Protein AF-A0A7C5TQU9-F1 (afdb_monomer)

Radius of gyration: 17.27 Å; Cα contacts (8 Å, |Δi|>4): 39; chains: 1; bounding box: 34×18×48 Å

Secondary structure (DSSP, 8-state):
--HHHHHHHHHHHHHHHHHHHHH-SS----S-------B-TTS-B--EESSGGG-EEHHHHIIIIIS-GGGT-

Foldseek 3Di:
DDPVVVVVVVVVLVVQVVVCCVPPVPDPDRHDDDDDQDADPVRHGDQWDDDDPPIDGPVCCCQPPPDDPVVND

Mean predicted aligned error: 9.16 Å

pLDDT: mean 80.05, std 10.48, range [55.12, 92.88]

Sequence (73 aa):
MNPRDLLRFAERVRLASEAARVEDPGGGTFGIEVELNVLDGELRPVRRVGFGPERRSFADHLLEERLPAWARD

Solvent-accessible surface area (backbone atoms only — not comparable to full-atom values): 4754 Å² total; per-residue (Å²): 134,59,73,68,57,54,52,53,49,53,51,49,52,51,52,47,46,53,50,36,61,72,76,38,79,82,61,88,81,64,78,84,86,82,87,80,90,51,59,45,98,83,73,42,76,55,63,60,41,78,62,78,95,68,50,40,53,32,65,59,50,39,60,76,71,64,52,58,77,89,74,70,118

Structure (mmCIF, N/CA/C/O backbone):
data_AF-A0A7C5TQU9-F1
#
_entry.id   AF-A0A7C5TQU9-F1
#
loop_
_atom_site.group_PDB
_atom_site.id
_atom_site.type_symbol
_atom_site.label_atom_id
_atom_site.label_alt_id
_atom_site.label_comp_id
_atom_site.label_asym_id
_atom_site.label_entity_id
_atom_site.label_seq_id
_atom_site.pdbx_PDB_ins_code
_atom_site.Cartn_x
_atom_site.Cartn_y
_atom_site.Cartn_z
_atom_site.occupancy
_atom_site.B_iso_or_equiv
_atom_site.auth_seq_id
_atom_site.auth_comp_id
_atom_site.auth_asym_id
_atom_site.auth_atom_id
_atom_site.pdbx_PDB_model_num
ATOM 1 N N . MET A 1 1 ? -17.432 -1.760 -16.230 1.00 62.41 1 MET A N 1
ATOM 2 C CA . MET A 1 1 ? -16.225 -1.580 -17.067 1.00 62.41 1 MET A CA 1
ATOM 3 C C . MET A 1 1 ? -16.280 -2.597 -18.199 1.00 62.41 1 MET A C 1
ATOM 5 O O . MET A 1 1 ? -16.616 -3.742 -17.919 1.00 62.41 1 MET A O 1
ATOM 9 N N . ASN A 1 2 ? -16.056 -2.200 -19.455 1.00 90.44 2 ASN A N 1
ATOM 10 C CA . ASN A 1 2 ? -16.074 -3.133 -20.588 1.00 90.44 2 ASN A CA 1
ATOM 11 C C . ASN A 1 2 ? -14.767 -3.958 -20.587 1.00 90.44 2 ASN A C 1
ATOM 13 O O . ASN A 1 2 ? -13.705 -3.376 -20.367 1.00 90.44 2 ASN A O 1
ATOM 17 N N . PRO A 1 3 ? -14.791 -5.278 -20.855 1.00 85.81 3 PRO A N 1
ATOM 18 C CA . PRO A 1 3 ? -13.579 -6.098 -20.968 1.00 85.81 3 PRO A CA 1
ATOM 19 C C . PRO A 1 3 ? -12.492 -5.525 -21.894 1.00 8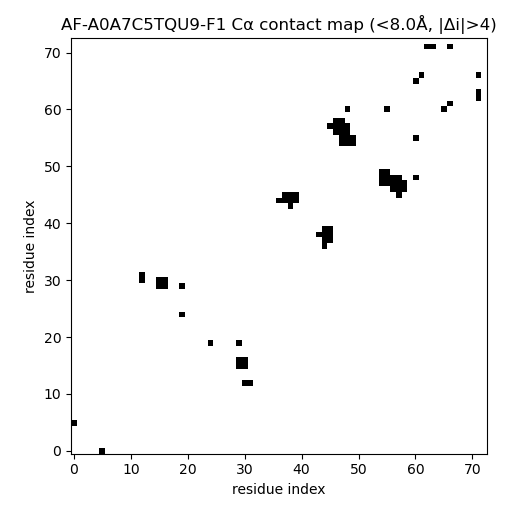5.81 3 PRO A C 1
ATOM 21 O O . PRO A 1 3 ? -11.303 -5.688 -21.630 1.00 85.81 3 PRO A O 1
ATOM 24 N N . ARG A 1 4 ? -12.872 -4.807 -22.959 1.00 87.50 4 ARG A N 1
ATOM 25 C CA . ARG A 1 4 ? -11.910 -4.140 -23.855 1.00 87.50 4 ARG A CA 1
ATOM 26 C C . ARG A 1 4 ? -11.160 -2.985 -23.191 1.00 87.50 4 ARG A C 1
ATOM 28 O O . ARG A 1 4 ? -10.007 -2.746 -23.542 1.00 87.50 4 ARG A O 1
ATOM 35 N N . ASP A 1 5 ? -11.787 -2.295 -22.243 1.00 88.81 5 ASP A N 1
ATOM 36 C CA . ASP A 1 5 ? -11.149 -1.193 -21.516 1.00 88.81 5 ASP A CA 1
ATOM 37 C C . ASP A 1 5 ? -10.056 -1.730 -20.589 1.00 88.81 5 ASP A C 1
ATOM 39 O O . ASP A 1 5 ? -8.973 -1.154 -20.520 1.00 88.81 5 ASP A O 1
ATOM 43 N N . LEU A 1 6 ? -10.305 -2.882 -19.953 1.00 83.75 6 LEU A N 1
ATOM 44 C CA . LEU A 1 6 ? -9.326 -3.577 -19.113 1.00 83.75 6 LEU A CA 1
ATOM 45 C C . LEU A 1 6 ? -8.103 -4.034 -19.915 1.00 83.75 6 LEU A C 1
ATOM 47 O O . LEU A 1 6 ? -6.973 -3.840 -19.476 1.00 83.75 6 LEU A O 1
ATOM 51 N N . LEU A 1 7 ? -8.316 -4.593 -21.110 1.00 88.88 7 LEU A N 1
ATOM 52 C CA . LEU A 1 7 ? -7.217 -5.016 -21.984 1.00 88.88 7 LEU A CA 1
ATOM 53 C C . LEU A 1 7 ? -6.370 -3.827 -22.449 1.00 88.88 7 LEU A C 1
ATOM 55 O O . LEU A 1 7 ? -5.144 -3.878 -22.384 1.00 88.88 7 LEU A O 1
ATOM 59 N N . ARG A 1 8 ? -7.016 -2.729 -22.859 1.00 86.62 8 ARG A N 1
ATOM 60 C CA . ARG A 1 8 ? -6.320 -1.501 -23.266 1.00 86.62 8 ARG A CA 1
ATOM 61 C C . ARG A 1 8 ? -5.559 -0.861 -22.104 1.00 86.62 8 ARG A C 1
ATOM 63 O O . ARG A 1 8 ? -4.481 -0.311 -22.306 1.00 86.62 8 ARG A O 1
ATOM 70 N N . PHE A 1 9 ? -6.117 -0.914 -20.897 1.00 84.31 9 PHE A N 1
ATOM 71 C CA . PHE A 1 9 ? -5.439 -0.461 -19.687 1.00 84.31 9 PHE A CA 1
ATOM 72 C C . PHE A 1 9 ? -4.178 -1.292 -19.418 1.00 84.31 9 PHE A C 1
ATOM 74 O O . PHE A 1 9 ? -3.099 -0.719 -19.293 1.00 84.31 9 PHE A O 1
ATOM 81 N N . ALA A 1 10 ? -4.291 -2.624 -19.422 1.00 84.38 10 ALA A N 1
ATOM 82 C CA . ALA A 1 10 ? -3.156 -3.521 -19.204 1.00 84.38 10 ALA A CA 1
ATOM 83 C C . ALA A 1 10 ? -2.036 -3.312 -20.239 1.00 84.38 10 ALA A C 1
ATOM 85 O O . ALA A 1 10 ? -0.859 -3.272 -19.885 1.00 84.38 10 ALA A O 1
ATOM 86 N N . GLU A 1 11 ? -2.395 -3.116 -21.510 1.00 87.81 11 GLU A N 1
ATOM 87 C CA . GLU A 1 11 ? -1.434 -2.822 -22.577 1.00 87.81 11 GLU A CA 1
ATOM 88 C C . GLU A 1 11 ? -0.692 -1.499 -22.345 1.00 87.81 11 GLU A C 1
ATOM 90 O O . GLU A 1 11 ? 0.530 -1.450 -22.474 1.00 87.81 11 GLU A O 1
ATOM 95 N N . ARG A 1 12 ? -1.406 -0.436 -21.953 1.00 85.44 12 ARG A N 1
ATOM 96 C CA . ARG A 1 12 ? -0.797 0.870 -21.658 1.00 85.44 12 ARG A CA 1
ATOM 97 C C . ARG A 1 12 ? 0.140 0.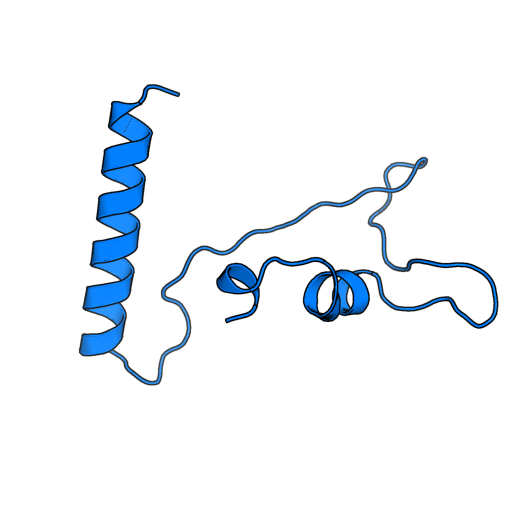819 -20.461 1.00 85.44 12 ARG A C 1
ATOM 99 O O . ARG A 1 12 ? 1.214 1.403 -20.533 1.00 85.44 12 ARG A O 1
ATOM 106 N N . VAL A 1 13 ? -0.250 0.114 -19.399 1.00 82.00 13 VAL A N 1
ATOM 107 C CA . VAL A 1 13 ? 0.607 -0.096 -18.223 1.00 82.00 13 VAL A CA 1
ATOM 108 C C . VAL A 1 13 ? 1.892 -0.802 -18.641 1.00 82.00 13 VAL A C 1
ATOM 110 O O . VAL A 1 13 ? 2.974 -0.311 -18.340 1.00 82.00 13 VAL A O 1
ATOM 113 N N . ARG A 1 14 ? 1.788 -1.900 -19.403 1.00 82.94 14 ARG A N 1
ATOM 114 C CA . ARG A 1 14 ? 2.958 -2.639 -19.895 1.00 82.94 14 ARG A CA 1
ATOM 115 C C . ARG A 1 14 ? 3.897 -1.745 -20.707 1.00 82.94 14 ARG A C 1
ATOM 117 O O . ARG A 1 14 ? 5.093 -1.730 -20.439 1.00 82.94 14 ARG A O 1
ATOM 124 N N . LEU A 1 15 ? 3.361 -0.992 -21.670 1.00 85.62 15 LEU A N 1
ATOM 125 C CA . LEU A 1 15 ? 4.155 -0.101 -22.522 1.00 85.62 15 LEU A CA 1
ATOM 126 C C . LEU A 1 15 ? 4.823 1.025 -21.723 1.00 85.62 15 LEU A C 1
ATOM 128 O O . LEU A 1 15 ? 5.983 1.335 -21.971 1.00 85.62 15 LEU 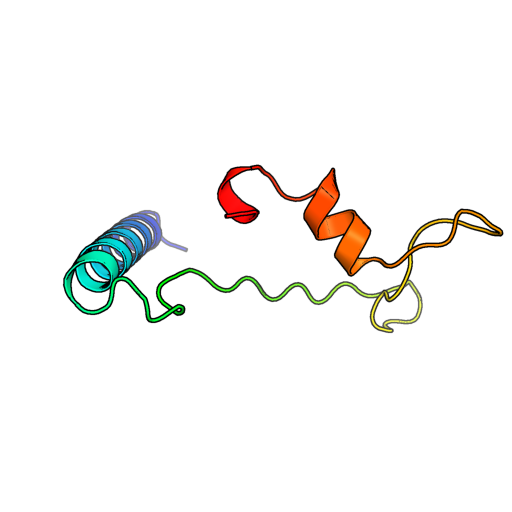A O 1
ATOM 132 N N . ALA A 1 16 ? 4.118 1.604 -20.748 1.00 78.75 16 ALA A N 1
ATOM 133 C CA . ALA A 1 16 ? 4.681 2.621 -19.867 1.00 78.75 16 ALA A CA 1
ATOM 134 C C . ALA A 1 16 ? 5.831 2.055 -19.021 1.00 78.75 16 ALA A C 1
ATOM 136 O O . ALA A 1 16 ? 6.890 2.670 -18.948 1.00 78.75 16 ALA A O 1
ATOM 137 N N . SER A 1 17 ? 5.666 0.857 -18.450 1.00 76.19 17 SER A N 1
ATOM 138 C CA . SER A 1 17 ? 6.728 0.171 -17.703 1.00 76.19 17 SER A CA 1
ATOM 139 C C . SER A 1 17 ? 7.930 -0.213 -18.574 1.00 76.19 17 SER A C 1
ATOM 141 O O . SER A 1 17 ? 9.057 -0.232 -18.088 1.00 76.19 17 SER A O 1
ATOM 143 N N . GLU A 1 18 ? 7.721 -0.545 -19.848 1.00 81.00 18 GLU A N 1
ATOM 144 C CA . GLU A 1 18 ? 8.808 -0.843 -20.788 1.00 81.00 18 GLU A CA 1
ATOM 145 C C . GLU A 1 18 ? 9.582 0.418 -21.189 1.00 81.00 18 GLU A C 1
ATOM 147 O O . GLU A 1 18 ? 10.810 0.407 -21.136 1.00 81.00 18 GLU A O 1
ATOM 152 N N . ALA A 1 19 ? 8.884 1.505 -21.531 1.00 79.50 19 ALA A N 1
ATOM 153 C CA . ALA A 1 19 ? 9.503 2.783 -21.894 1.00 79.50 19 ALA A CA 1
ATOM 154 C C . ALA A 1 19 ? 10.338 3.356 -20.739 1.00 79.50 19 ALA A C 1
ATOM 156 O O . ALA A 1 19 ? 11.498 3.717 -20.916 1.00 79.50 19 ALA A O 1
ATOM 157 N N . ALA A 1 20 ? 9.778 3.314 -19.534 1.00 71.75 20 ALA A N 1
ATOM 158 C CA . ALA A 1 20 ? 10.426 3.700 -18.290 1.00 71.75 20 ALA A CA 1
ATOM 159 C C . ALA A 1 20 ? 11.804 3.073 -18.064 1.00 71.75 20 ALA A C 1
ATOM 161 O O . ALA A 1 20 ? 12.773 3.760 -17.758 1.00 71.75 20 ALA A O 1
ATOM 162 N N . ARG A 1 21 ? 11.894 1.749 -18.244 1.00 73.19 21 ARG A N 1
ATOM 163 C CA . ARG A 1 21 ? 13.135 0.987 -18.045 1.00 73.19 21 ARG A CA 1
ATOM 164 C C . ARG A 1 21 ? 14.236 1.389 -19.023 1.00 73.19 21 ARG A C 1
ATOM 166 O O . ARG A 1 21 ? 15.405 1.150 -18.735 1.00 73.19 21 ARG A O 1
ATOM 173 N N . VAL A 1 22 ? 13.864 1.929 -20.182 1.00 76.44 22 VAL A N 1
ATOM 174 C CA . VAL A 1 22 ? 14.797 2.367 -21.225 1.00 76.44 22 VAL A CA 1
ATOM 175 C C . VAL A 1 22 ? 15.212 3.822 -21.016 1.00 76.44 22 VAL A C 1
ATOM 177 O O . VAL A 1 22 ? 16.383 4.142 -21.198 1.00 76.44 22 VAL A O 1
ATOM 180 N N . GLU A 1 23 ? 14.269 4.692 -20.653 1.00 72.62 23 GLU A N 1
ATOM 181 C CA . GLU A 1 23 ? 14.490 6.141 -20.592 1.00 72.62 23 GLU A CA 1
ATOM 182 C C . GLU A 1 23 ? 15.148 6.605 -19.290 1.00 72.62 23 GLU A C 1
ATOM 184 O O . GLU A 1 23 ? 16.004 7.487 -19.335 1.00 72.62 23 GLU A O 1
ATOM 189 N N . ASP A 1 24 ? 14.806 6.004 -18.147 1.00 65.00 24 ASP A N 1
ATOM 190 C CA . ASP A 1 24 ? 15.412 6.356 -16.863 1.00 65.00 24 ASP A CA 1
ATOM 191 C C . ASP A 1 24 ? 15.471 5.147 -15.910 1.00 65.00 24 ASP A C 1
ATOM 193 O O . ASP A 1 24 ? 14.568 4.925 -15.101 1.00 65.00 24 ASP A O 1
ATOM 197 N N . PRO A 1 25 ? 16.554 4.348 -15.968 1.00 59.91 25 PRO A N 1
ATOM 198 C CA . PRO A 1 25 ? 16.733 3.191 -15.093 1.00 59.91 25 PRO A CA 1
ATOM 199 C C . PRO A 1 25 ? 16.845 3.545 -13.599 1.00 59.91 25 PRO A C 1
ATOM 201 O O . PRO A 1 25 ? 16.736 2.646 -12.766 1.00 59.91 25 PRO A O 1
ATOM 204 N N . GLY A 1 26 ? 17.129 4.812 -13.256 1.00 58.12 26 GLY A N 1
ATOM 205 C CA . GLY A 1 26 ? 17.310 5.290 -11.878 1.00 58.12 26 GLY A CA 1
ATOM 206 C C . GLY A 1 26 ? 16.174 6.182 -11.363 1.00 58.12 26 GLY A C 1
ATOM 207 O O . GLY A 1 26 ? 16.051 6.373 -10.152 1.00 58.12 26 GLY A O 1
ATOM 208 N N . GLY A 1 27 ? 15.342 6.716 -12.258 1.00 55.12 27 GLY A N 1
ATOM 209 C CA . GLY A 1 27 ? 14.176 7.538 -11.958 1.00 55.12 27 GLY A CA 1
ATOM 210 C C . GLY A 1 27 ? 12.981 6.686 -11.581 1.00 55.12 27 GLY A C 1
ATOM 211 O O . GLY A 1 27 ? 12.191 6.254 -12.419 1.00 55.12 27 GLY A O 1
ATOM 212 N N . GLY A 1 28 ? 12.824 6.447 -10.284 1.00 58.91 28 GLY A N 1
ATOM 213 C CA . GLY A 1 28 ? 11.598 5.866 -9.760 1.00 58.91 28 GLY A CA 1
ATOM 214 C C . GLY A 1 28 ? 10.422 6.804 -10.018 1.00 58.91 28 GLY A C 1
ATOM 215 O O . GLY A 1 28 ? 10.367 7.874 -9.423 1.00 58.91 28 GLY A O 1
ATOM 216 N N . THR A 1 29 ? 9.515 6.433 -10.925 1.00 57.53 29 THR A N 1
ATOM 217 C CA . THR A 1 29 ? 8.048 6.664 -10.859 1.00 57.53 29 THR A CA 1
ATOM 218 C C . THR A 1 29 ? 7.368 6.208 -12.152 1.00 57.53 29 THR A C 1
ATOM 220 O O . THR A 1 29 ? 6.587 6.920 -12.777 1.00 57.53 29 THR A O 1
ATOM 223 N N . PHE A 1 30 ? 7.630 4.970 -12.563 1.00 59.06 30 PHE A N 1
ATOM 224 C CA . PHE A 1 30 ? 6.841 4.343 -13.616 1.00 59.06 30 PHE A CA 1
ATOM 225 C C . PHE A 1 30 ? 6.220 3.063 -13.069 1.00 59.06 30 PHE A C 1
ATOM 227 O O . PHE A 1 30 ? 6.848 2.008 -13.023 1.00 59.06 30 PHE A O 1
ATOM 234 N N . GLY A 1 31 ? 4.978 3.176 -12.609 1.00 63.06 31 GLY A N 1
ATOM 235 C CA . GLY A 1 31 ? 4.257 2.098 -11.947 1.00 63.06 31 GLY A CA 1
ATOM 236 C C . GLY A 1 31 ? 2.788 2.445 -11.737 1.00 63.06 31 GLY A C 1
ATOM 237 O O . GLY A 1 31 ? 2.317 3.506 -12.147 1.00 63.06 31 GLY A O 1
ATOM 238 N N . ILE A 1 32 ? 2.054 1.524 -11.120 1.00 65.75 32 ILE A N 1
ATOM 239 C CA . ILE A 1 32 ? 0.699 1.782 -10.635 1.00 65.75 32 ILE A CA 1
ATOM 240 C C . ILE A 1 32 ? 0.817 2.139 -9.159 1.00 65.75 32 ILE A C 1
ATOM 242 O O . ILE A 1 32 ? 1.204 1.296 -8.353 1.00 65.75 32 ILE A O 1
ATOM 246 N N . GLU A 1 33 ? 0.442 3.360 -8.800 1.00 71.00 33 GLU A N 1
ATOM 247 C CA . GLU A 1 33 ? 0.275 3.734 -7.400 1.00 71.00 33 GLU A CA 1
ATOM 248 C C . GLU A 1 33 ? -1.120 3.322 -6.931 1.00 71.00 33 GLU A C 1
ATOM 250 O O . GLU A 1 33 ? -2.137 3.682 -7.531 1.00 71.00 33 GLU A O 1
ATOM 255 N N . VAL A 1 34 ? -1.169 2.527 -5.864 1.00 68.19 34 VAL A N 1
ATOM 256 C CA . VAL A 1 34 ? -2.420 2.112 -5.230 1.00 68.19 34 VAL A CA 1
ATOM 257 C C . VAL A 1 34 ? -2.541 2.831 -3.896 1.00 68.19 34 VAL A C 1
ATOM 259 O O . VAL A 1 34 ? -1.874 2.480 -2.925 1.00 68.19 34 VAL A O 1
ATOM 262 N N . GLU A 1 35 ? -3.423 3.825 -3.836 1.00 75.56 35 GLU A N 1
ATOM 263 C CA . GLU A 1 35 ? -3.742 4.525 -2.594 1.00 75.56 35 GLU A CA 1
ATOM 264 C C . GLU A 1 35 ? -4.898 3.822 -1.866 1.00 75.56 35 GLU A C 1
ATOM 266 O O . GLU A 1 35 ? -6.028 3.748 -2.358 1.00 75.56 35 GLU A O 1
ATOM 271 N N . LEU A 1 36 ? -4.617 3.281 -0.678 1.00 74.00 36 LEU A N 1
ATOM 272 C CA . LEU A 1 36 ? -5.588 2.542 0.129 1.00 74.00 36 LEU A CA 1
ATOM 273 C C . LEU A 1 36 ? -6.084 3.393 1.301 1.00 74.00 36 LEU A C 1
ATOM 275 O O . LEU A 1 36 ? -5.410 3.537 2.319 1.00 74.00 36 LEU A O 1
ATOM 279 N N . ASN A 1 37 ? -7.312 3.897 1.185 1.00 81.12 37 ASN A N 1
ATOM 280 C CA . ASN A 1 37 ? -7.998 4.614 2.259 1.00 81.12 37 ASN A CA 1
ATOM 281 C C . ASN A 1 37 ? -8.737 3.631 3.177 1.00 81.12 37 ASN A C 1
ATOM 283 O O . ASN A 1 37 ? -9.911 3.325 2.969 1.00 81.12 37 ASN A O 1
ATOM 287 N N . VAL A 1 38 ? -8.040 3.111 4.188 1.00 83.88 38 VAL A N 1
ATOM 288 C CA . VAL A 1 38 ? -8.617 2.173 5.164 1.00 83.88 38 VAL A CA 1
ATOM 289 C C . VAL A 1 38 ? -9.100 2.939 6.391 1.00 83.88 38 VAL A C 1
ATOM 291 O O . VAL A 1 38 ? -8.318 3.645 7.030 1.00 83.88 38 VAL A O 1
ATOM 294 N N . LEU A 1 39 ? -10.386 2.797 6.717 1.00 87.12 39 LEU A N 1
ATOM 295 C CA . LEU A 1 39 ? -11.047 3.507 7.813 1.00 87.12 39 LEU A CA 1
ATOM 296 C C . LEU A 1 39 ? -11.494 2.549 8.926 1.00 87.12 39 LEU A C 1
ATOM 298 O O . LEU A 1 39 ? -11.816 1.390 8.664 1.00 87.12 39 LEU A O 1
ATOM 302 N N . ASP A 1 40 ? -11.499 3.035 10.167 1.00 86.88 40 ASP A N 1
ATOM 303 C CA . ASP A 1 40 ? -12.051 2.325 11.320 1.00 86.88 40 ASP A CA 1
ATOM 304 C C . ASP A 1 40 ? -13.581 2.489 11.423 1.00 86.88 40 ASP A C 1
ATOM 306 O O . ASP A 1 40 ? -14.226 3.126 10.587 1.00 86.88 40 ASP A O 1
ATOM 310 N N . GLY A 1 41 ? -14.181 1.906 12.467 1.00 86.94 41 GLY A N 1
ATOM 311 C CA . GLY A 1 41 ? -15.625 2.006 12.716 1.00 86.94 41 GLY A CA 1
ATOM 312 C C . GLY A 1 41 ? -16.128 3.428 13.001 1.00 86.94 41 GLY A C 1
ATOM 313 O O . GLY A 1 41 ? -17.332 3.657 12.950 1.00 86.94 41 GLY A O 1
ATOM 314 N N . GLU A 1 42 ? -15.231 4.380 13.268 1.00 92.88 42 GLU A N 1
ATOM 315 C CA . GLU A 1 42 ? -15.533 5.802 13.467 1.00 92.88 42 GLU A CA 1
ATOM 316 C C . GLU A 1 42 ? -15.184 6.651 12.228 1.00 92.88 42 GLU A C 1
ATOM 318 O O . GLU A 1 42 ? -15.176 7.881 12.306 1.00 92.88 42 GLU A O 1
ATOM 323 N N . LEU A 1 43 ? -14.914 6.011 11.081 1.00 89.06 43 LEU A N 1
ATOM 324 C CA . LEU A 1 43 ? -14.524 6.637 9.813 1.00 89.06 43 LEU A CA 1
ATOM 325 C C . LEU A 1 43 ? -13.206 7.425 9.877 1.00 89.06 43 LEU A C 1
ATOM 327 O O . LEU A 1 43 ? -12.998 8.366 9.108 1.00 89.06 43 LEU A O 1
ATOM 331 N N . ARG A 1 44 ? -12.288 7.046 10.771 1.00 89.62 44 ARG A N 1
ATOM 332 C CA . ARG A 1 44 ? -10.947 7.641 10.850 1.00 89.62 44 ARG A CA 1
ATOM 333 C C . ARG A 1 44 ? -9.917 6.744 10.167 1.00 89.62 44 ARG A C 1
ATOM 335 O O . ARG A 1 44 ? -10.086 5.526 10.177 1.00 89.62 44 ARG A O 1
ATOM 342 N N . PRO A 1 45 ? -8.827 7.304 9.610 1.00 89.81 45 PRO A N 1
ATOM 343 C CA . PRO A 1 45 ? -7.766 6.499 9.013 1.00 89.81 45 PRO A CA 1
ATOM 344 C C . PRO A 1 45 ? -7.209 5.465 9.995 1.00 89.81 45 PRO A C 1
ATOM 346 O O . PRO A 1 45 ? -6.797 5.812 11.107 1.00 89.81 45 PRO A O 1
ATOM 349 N N . VAL A 1 46 ? -7.149 4.201 9.577 1.00 89.56 46 VAL A N 1
ATOM 350 C CA . VAL A 1 46 ? -6.555 3.123 10.373 1.00 89.56 46 VAL A CA 1
ATOM 351 C C . VAL A 1 46 ? -5.046 3.319 10.415 1.00 89.56 46 VAL A C 1
ATOM 353 O O . VAL A 1 46 ? -4.344 3.146 9.424 1.00 89.56 46 VAL A O 1
ATOM 356 N N . ARG A 1 47 ? -4.525 3.672 11.593 1.00 88.81 47 ARG A N 1
ATOM 357 C CA . ARG A 1 47 ? -3.080 3.898 11.787 1.00 88.81 47 ARG A CA 1
ATOM 358 C C . ARG A 1 47 ? -2.359 2.678 12.351 1.00 88.81 47 ARG A C 1
ATOM 360 O O . ARG A 1 47 ? -1.144 2.567 12.208 1.00 88.81 47 ARG A O 1
ATOM 367 N N . ARG A 1 48 ? -3.076 1.792 13.047 1.00 91.38 48 ARG A N 1
ATOM 368 C CA . ARG A 1 48 ? -2.500 0.657 13.779 1.00 91.38 48 ARG A CA 1
ATOM 369 C C . ARG A 1 48 ? -3.402 -0.569 13.747 1.00 91.38 48 ARG A C 1
ATOM 371 O O . ARG A 1 48 ? -4.617 -0.436 13.656 1.00 91.38 48 ARG A O 1
ATOM 378 N N . VAL A 1 49 ? -2.787 -1.738 13.901 1.00 89.44 49 VAL A N 1
ATOM 379 C CA . VAL A 1 49 ? -3.447 -3.045 14.039 1.00 89.44 49 VAL A CA 1
ATOM 380 C C . VAL A 1 49 ? -3.009 -3.742 15.326 1.00 89.44 49 VAL A C 1
ATOM 382 O O . VAL A 1 49 ? -1.956 -3.419 15.876 1.00 89.44 49 VAL A O 1
ATOM 385 N N . GLY A 1 50 ? -3.805 -4.707 15.793 1.00 88.38 50 GLY A N 1
ATOM 386 C CA . GLY A 1 50 ? -3.540 -5.463 17.022 1.00 88.38 50 GLY A CA 1
ATOM 387 C C . GLY A 1 50 ? -4.009 -4.757 18.301 1.00 88.38 50 GLY A C 1
ATOM 388 O O . GLY A 1 50 ? -4.607 -3.680 18.261 1.00 88.38 50 GLY A O 1
ATOM 389 N N . PHE A 1 51 ? -3.740 -5.377 19.452 1.00 87.00 51 PHE A N 1
ATOM 390 C CA . PHE A 1 51 ? -4.143 -4.886 20.773 1.00 87.00 51 PHE A CA 1
ATOM 391 C C . PHE A 1 51 ? -2.984 -4.975 21.774 1.00 87.00 51 PHE A C 1
ATOM 393 O O . PHE A 1 51 ? -2.157 -5.880 21.702 1.00 87.00 51 PHE A O 1
ATOM 400 N N . GLY A 1 52 ? -2.940 -4.040 22.729 1.00 86.12 52 GLY A N 1
ATOM 401 C CA . GLY A 1 52 ? -1.945 -4.040 23.802 1.00 86.12 52 GLY A CA 1
ATOM 402 C C . GLY A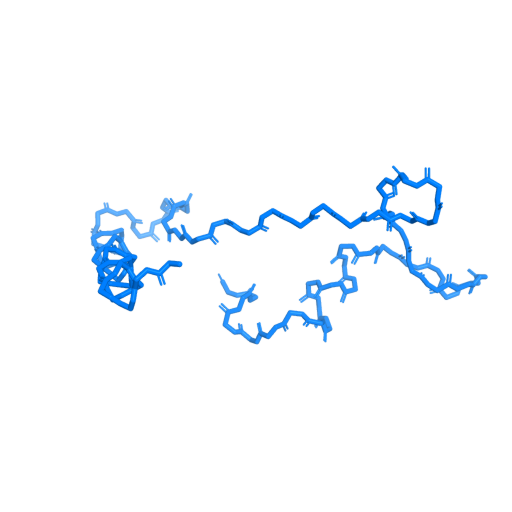 1 52 ? -0.496 -3.935 23.287 1.00 86.12 52 GLY A C 1
ATOM 403 O O . GLY A 1 52 ? -0.234 -3.098 22.419 1.00 86.12 52 GLY A O 1
ATOM 404 N N . PRO A 1 53 ? 0.451 -4.728 23.821 1.00 88.62 53 PRO A N 1
ATOM 405 C CA . PRO A 1 53 ? 1.868 -4.657 23.446 1.00 88.62 53 PRO A CA 1
ATOM 406 C C . PRO A 1 53 ? 2.146 -5.079 21.994 1.00 88.62 53 PRO A C 1
ATOM 408 O O . PRO A 1 53 ? 3.130 -4.630 21.419 1.00 88.62 53 PRO A O 1
ATOM 411 N N . GLU A 1 54 ? 1.248 -5.843 21.369 1.00 87.81 54 GLU A N 1
ATOM 412 C CA . GLU A 1 54 ? 1.371 -6.305 19.975 1.00 87.81 54 GLU A CA 1
ATOM 413 C C . GLU A 1 54 ? 0.930 -5.244 18.944 1.00 87.81 54 GLU A C 1
ATOM 415 O O . GLU A 1 54 ? 0.803 -5.512 17.747 1.00 87.81 54 GLU A O 1
ATOM 420 N N . ARG A 1 55 ? 0.612 -4.021 19.393 1.00 90.75 55 ARG A N 1
ATOM 421 C CA . ARG A 1 55 ? 0.009 -2.991 18.543 1.00 90.75 55 ARG A CA 1
ATOM 422 C C . ARG A 1 55 ? 1.045 -2.300 17.655 1.00 90.75 55 ARG A C 1
ATOM 424 O O . ARG A 1 55 ? 1.781 -1.421 18.112 1.00 90.75 55 ARG A O 1
ATOM 431 N N . ARG A 1 56 ? 1.003 -2.583 16.355 1.00 92.12 56 ARG A N 1
ATOM 432 C CA . ARG A 1 56 ? 1.954 -2.071 15.349 1.00 92.12 56 ARG A CA 1
ATOM 433 C C . ARG A 1 56 ? 1.291 -1.224 14.262 1.00 92.12 56 ARG A C 1
ATOM 435 O O . ARG A 1 56 ? 0.066 -1.112 14.217 1.00 92.12 56 ARG A O 1
ATOM 442 N N . SER A 1 57 ? 2.111 -0.576 13.435 1.00 90.94 57 SER A N 1
ATOM 443 C CA . SER A 1 57 ? 1.685 0.224 12.278 1.00 90.94 57 SER A CA 1
ATOM 444 C C . SER A 1 57 ? 0.824 -0.607 11.324 1.00 90.94 57 SER A C 1
ATOM 446 O O . SER A 1 57 ? 1.144 -1.759 11.033 1.00 90.94 57 SER A O 1
ATOM 448 N N . PHE A 1 58 ? -0.280 -0.028 10.845 1.00 89.38 58 PHE A N 1
ATOM 449 C CA . PHE A 1 58 ? -1.088 -0.661 9.799 1.00 89.38 58 PHE A CA 1
ATOM 450 C C . PHE A 1 58 ? -0.325 -0.734 8.472 1.00 89.38 58 PHE A C 1
ATOM 452 O O . PHE A 1 58 ? -0.405 -1.754 7.795 1.00 89.38 58 PHE A O 1
ATOM 459 N N . ALA A 1 59 ? 0.431 0.315 8.129 1.00 85.00 59 ALA A N 1
ATOM 460 C CA . ALA A 1 59 ? 1.197 0.372 6.887 1.00 85.00 59 ALA A CA 1
ATOM 461 C C . ALA A 1 59 ? 2.259 -0.734 6.841 1.00 85.00 59 ALA A C 1
ATOM 463 O O . ALA A 1 59 ? 2.305 -1.488 5.876 1.00 85.00 59 ALA A O 1
ATOM 464 N N . ASP A 1 60 ? 3.028 -0.895 7.919 1.00 86.94 60 ASP A N 1
ATOM 465 C CA . ASP A 1 60 ? 4.090 -1.903 8.008 1.00 86.94 60 ASP A CA 1
ATOM 466 C C . ASP A 1 60 ? 3.481 -3.309 7.898 1.00 86.94 60 ASP A C 1
ATOM 468 O O . ASP A 1 60 ? 3.893 -4.114 7.069 1.00 86.94 60 ASP A O 1
ATOM 472 N N . HIS A 1 61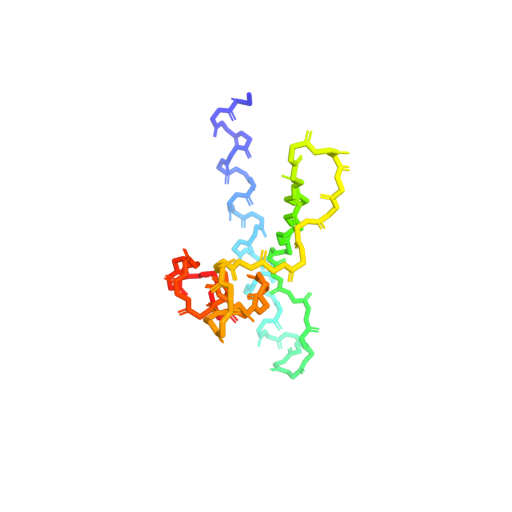 ? 2.396 -3.572 8.640 1.00 89.31 61 HIS A N 1
ATOM 473 C CA . HIS A 1 61 ? 1.674 -4.842 8.545 1.00 89.31 61 HIS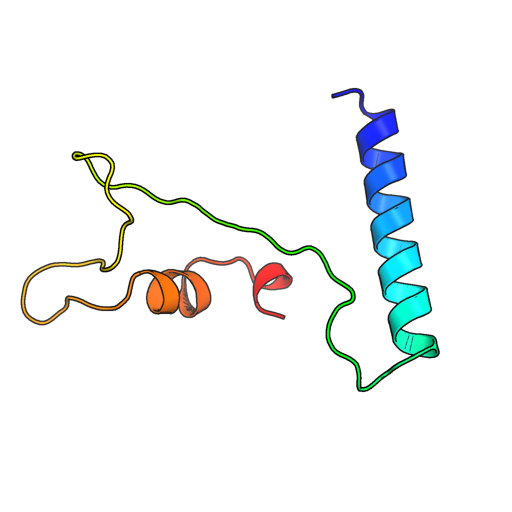 A CA 1
ATOM 474 C C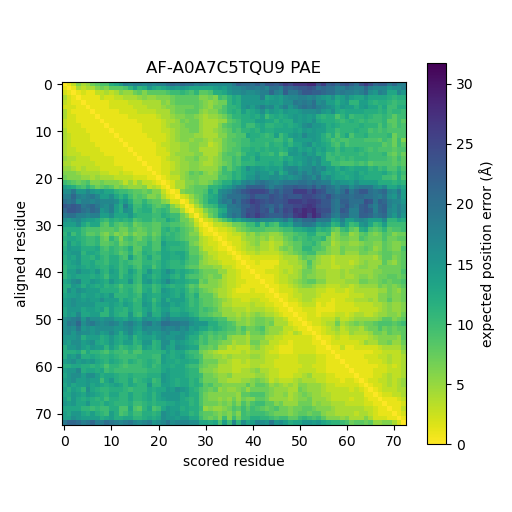 . HIS A 1 61 ? 1.147 -5.123 7.128 1.00 89.31 61 HIS A C 1
ATOM 476 O O . HIS A 1 61 ? 1.204 -6.259 6.654 1.00 89.31 61 HIS A O 1
ATOM 482 N N . LEU A 1 62 ? 0.617 -4.106 6.447 1.00 86.00 62 LEU A N 1
ATOM 483 C CA . LEU A 1 62 ? 0.097 -4.237 5.092 1.00 86.00 62 LEU A CA 1
ATOM 484 C C . LEU A 1 62 ? 1.217 -4.575 4.098 1.00 86.00 62 LEU A C 1
ATOM 486 O O . LEU A 1 62 ? 1.092 -5.559 3.365 1.00 86.00 62 LEU A O 1
ATOM 490 N N . LEU A 1 63 ? 2.296 -3.787 4.103 1.00 82.44 63 LEU A N 1
ATOM 491 C CA . LEU A 1 63 ? 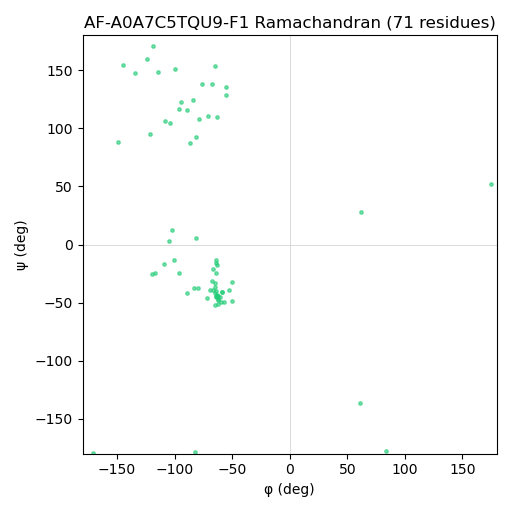3.428 -3.914 3.184 1.00 82.44 63 LEU A CA 1
ATOM 492 C C . LEU A 1 63 ? 4.167 -5.247 3.366 1.00 82.44 63 LEU A C 1
ATOM 494 O O . LEU A 1 63 ? 4.451 -5.935 2.387 1.00 82.44 63 LEU A O 1
ATOM 498 N N . GLU A 1 64 ? 4.430 -5.645 4.609 1.00 85.88 64 GLU A N 1
ATOM 499 C CA . GLU A 1 64 ? 5.277 -6.803 4.911 1.00 85.88 64 GLU A CA 1
ATOM 500 C C . GLU A 1 64 ? 4.532 -8.137 4.767 1.00 85.88 64 GLU A C 1
ATOM 502 O O . GLU A 1 64 ? 5.092 -9.133 4.300 1.00 85.88 64 GLU A O 1
ATOM 507 N N . GLU A 1 65 ? 3.254 -8.180 5.151 1.00 87.25 65 GLU A N 1
ATOM 508 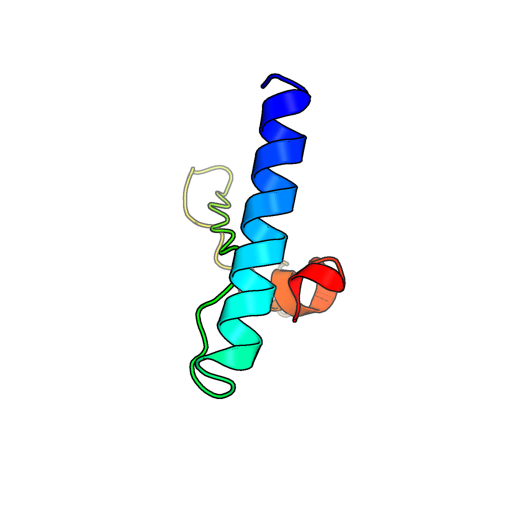C CA . GLU A 1 65 ? 2.563 -9.456 5.366 1.00 87.25 65 GLU A CA 1
ATOM 509 C C . GLU A 1 65 ? 1.354 -9.678 4.468 1.00 87.25 65 GLU A C 1
ATOM 511 O O . GLU A 1 65 ? 0.977 -10.828 4.237 1.00 87.25 65 GLU A O 1
ATOM 516 N N . ARG A 1 66 ? 0.712 -8.613 3.977 1.00 84.75 66 ARG A N 1
ATOM 517 C CA . ARG A 1 66 ? -0.629 -8.721 3.377 1.00 84.75 66 ARG A CA 1
ATOM 518 C C . ARG A 1 66 ? -0.681 -8.351 1.906 1.00 84.75 66 ARG A C 1
ATOM 520 O O . ARG A 1 66 ? -1.562 -8.857 1.213 1.00 84.75 66 ARG A O 1
ATOM 527 N N . LEU A 1 67 ? 0.250 -7.538 1.408 1.00 82.56 67 LEU A N 1
ATOM 528 C CA . LEU A 1 67 ? 0.352 -7.308 -0.028 1.00 82.56 67 LEU A CA 1
ATOM 529 C C . LEU A 1 67 ? 0.796 -8.591 -0.745 1.00 82.56 67 LEU A C 1
ATOM 531 O O . LEU A 1 67 ? 1.676 -9.290 -0.242 1.00 82.56 67 LEU A O 1
ATOM 535 N N . PRO A 1 68 ? 0.209 -8.936 -1.898 1.00 77.56 68 PRO A N 1
ATOM 536 C CA . PRO A 1 68 ? 0.737 -9.998 -2.748 1.00 77.56 68 PRO A CA 1
ATOM 537 C C . PRO A 1 68 ? 2.120 -9.606 -3.292 1.00 77.56 68 PRO A C 1
ATOM 539 O O . PRO A 1 68 ? 2.409 -8.422 -3.432 1.00 77.56 68 PRO A O 1
ATOM 542 N N . ALA A 1 69 ? 2.963 -10.591 -3.622 1.00 77.69 69 ALA A N 1
ATOM 543 C CA . ALA A 1 69 ? 4.363 -10.355 -4.005 1.00 77.69 69 ALA A CA 1
ATOM 544 C C . ALA A 1 69 ? 4.529 -9.315 -5.129 1.00 77.69 69 ALA A C 1
ATOM 546 O O . ALA A 1 69 ? 5.393 -8.459 -5.039 1.00 77.69 69 ALA A O 1
ATOM 547 N N . TRP A 1 70 ? 3.636 -9.324 -6.123 1.00 72.69 70 TRP A N 1
ATOM 548 C CA . TRP A 1 70 ? 3.665 -8.379 -7.246 1.00 72.69 70 TRP A CA 1
ATOM 549 C C . TRP A 1 70 ? 3.438 -6.910 -6.856 1.00 72.69 70 TRP A C 1
ATOM 551 O O . TRP A 1 70 ? 3.678 -6.039 -7.680 1.00 72.69 70 TRP A O 1
ATOM 561 N N . ALA A 1 71 ? 2.928 -6.638 -5.650 1.00 69.06 71 ALA A N 1
ATOM 562 C CA . ALA A 1 71 ? 2.634 -5.296 -5.146 1.00 69.06 71 ALA A CA 1
ATOM 563 C C . ALA A 1 71 ? 3.658 -4.803 -4.106 1.00 69.06 71 ALA A C 1
ATOM 565 O O . ALA A 1 71 ? 3.445 -3.754 -3.504 1.00 69.06 71 ALA A O 1
ATOM 566 N N . ARG A 1 72 ? 4.708 -5.588 -3.827 1.00 66.19 72 ARG A N 1
ATOM 567 C CA . ARG A 1 72 ? 5.776 -5.237 -2.874 1.00 66.19 72 ARG A CA 1
ATOM 568 C C . ARG A 1 72 ? 7.050 -4.719 -3.549 1.00 66.19 72 ARG A C 1
ATOM 570 O O . ARG A 1 72 ? 7.898 -4.181 -2.842 1.00 66.19 72 ARG A O 1
ATOM 577 N N . ASP A 1 73 ? 7.155 -4.908 -4.862 1.00 55.44 73 ASP A N 1
ATOM 578 C CA . ASP A 1 73 ? 8.259 -4.474 -5.725 1.00 55.44 73 ASP A CA 1
ATOM 579 C C . ASP A 1 73 ? 7.907 -3.159 -6.437 1.00 55.44 73 ASP A C 1
ATOM 581 O O . ASP A 1 73 ? 8.827 -2.334 -6.632 1.00 55.44 73 ASP A O 1
#